Protein AF-A0A922NWP6-F1 (afdb_monomer)

Structure (mmCIF, N/CA/C/O backbone):
data_AF-A0A922NWP6-F1
#
_entry.id   AF-A0A922NWP6-F1
#
loop_
_atom_site.group_PDB
_atom_site.id
_atom_site.type_symbol
_atom_site.label_atom_id
_atom_site.label_alt_id
_atom_site.label_comp_id
_atom_site.label_asym_id
_atom_site.label_entity_id
_atom_site.label_seq_id
_atom_site.pdbx_PDB_ins_code
_atom_site.Cartn_x
_atom_site.Cartn_y
_atom_site.Cartn_z
_atom_site.occupancy
_atom_site.B_iso_or_equiv
_atom_site.auth_seq_id
_atom_site.auth_comp_id
_atom_site.auth_asym_id
_atom_site.auth_atom_id
_atom_site.pdbx_PDB_model_num
ATOM 1 N N . MET A 1 1 ? -7.730 -73.924 -30.236 1.00 52.62 1 MET A N 1
ATOM 2 C CA . MET A 1 1 ? -7.038 -73.260 -29.104 1.00 52.62 1 MET A CA 1
ATOM 3 C C . MET A 1 1 ? -6.711 -71.834 -29.543 1.00 52.62 1 MET A C 1
ATOM 5 O O . MET A 1 1 ? -6.464 -71.670 -30.724 1.00 52.62 1 MET A O 1
ATOM 9 N N . ILE A 1 2 ? -6.740 -70.834 -28.649 1.00 59.88 2 ILE A N 1
ATOM 10 C CA . ILE A 1 2 ? -6.668 -69.371 -28.920 1.00 59.88 2 ILE A CA 1
ATOM 11 C C . ILE A 1 2 ? -8.033 -68.723 -29.247 1.00 59.88 2 ILE A C 1
ATOM 13 O O . ILE A 1 2 ? -8.320 -68.370 -30.382 1.00 59.88 2 ILE A O 1
ATOM 17 N N . LYS A 1 3 ? -8.888 -68.533 -28.233 1.00 58.69 3 LYS A N 1
ATOM 18 C CA . LYS A 1 3 ? -9.951 -67.497 -28.265 1.00 58.69 3 LYS A CA 1
ATOM 19 C C . LYS A 1 3 ? -10.066 -66.701 -26.954 1.00 58.69 3 LYS A C 1
ATOM 21 O O . LYS A 1 3 ? -10.618 -65.613 -26.956 1.00 58.69 3 LYS A O 1
ATOM 26 N N . THR A 1 4 ? -9.478 -67.185 -25.858 1.00 59.47 4 THR A N 1
ATOM 27 C CA . THR A 1 4 ? -9.560 -66.579 -24.514 1.00 59.47 4 THR A CA 1
ATOM 28 C C . THR A 1 4 ? -8.291 -65.853 -24.048 1.00 59.47 4 THR A C 1
ATOM 30 O O . THR A 1 4 ? -8.327 -65.173 -23.029 1.00 59.47 4 THR A O 1
ATOM 33 N N . ALA A 1 5 ? -7.182 -65.925 -24.796 1.00 64.88 5 ALA A N 1
ATOM 34 C CA . ALA A 1 5 ? -5.893 -65.341 -24.391 1.00 64.88 5 ALA A CA 1
ATOM 35 C C . ALA A 1 5 ? -5.854 -63.795 -24.402 1.00 64.88 5 ALA A C 1
ATOM 37 O O . ALA A 1 5 ? -4.976 -63.200 -23.789 1.00 64.88 5 ALA A O 1
ATOM 38 N N . TRP A 1 6 ? -6.813 -63.141 -25.064 1.00 69.69 6 TRP A N 1
ATOM 39 C CA . TRP A 1 6 ? -6.848 -61.680 -25.222 1.00 69.69 6 TRP A CA 1
ATOM 40 C C . TRP A 1 6 ? -7.701 -60.962 -24.170 1.00 69.69 6 TRP A C 1
ATOM 42 O O . TRP A 1 6 ? -7.644 -59.743 -24.057 1.00 69.69 6 TRP A O 1
ATOM 52 N N . ILE A 1 7 ? -8.470 -61.706 -23.373 1.00 78.81 7 ILE A N 1
ATOM 53 C CA . ILE A 1 7 ? -9.408 -61.130 -22.400 1.00 78.81 7 ILE A CA 1
ATOM 54 C C . ILE A 1 7 ? -8.650 -60.546 -21.199 1.00 78.81 7 ILE A C 1
ATOM 56 O O . ILE A 1 7 ? -8.960 -59.453 -20.735 1.00 78.81 7 ILE A O 1
ATOM 60 N N . LEU A 1 8 ? -7.610 -61.245 -20.738 1.00 77.25 8 LEU A N 1
ATOM 61 C CA . LEU A 1 8 ? -6.753 -60.810 -19.632 1.00 77.25 8 LEU A CA 1
ATOM 62 C C . LEU A 1 8 ? -5.974 -59.513 -19.914 1.00 77.25 8 LEU A C 1
ATOM 64 O O . LEU A 1 8 ? -6.064 -58.602 -19.089 1.00 77.25 8 LEU A O 1
ATOM 68 N N . PRO A 1 9 ? -5.246 -59.364 -21.041 1.00 81.19 9 PRO A N 1
ATOM 69 C CA . PRO A 1 9 ? -4.546 -58.114 -21.319 1.00 81.19 9 PRO A CA 1
ATOM 70 C C . PRO A 1 9 ? -5.518 -56.948 -21.527 1.00 81.19 9 PRO A C 1
ATOM 72 O O . PRO A 1 9 ? -5.228 -55.844 -21.079 1.00 81.19 9 PRO A O 1
ATOM 75 N N . LEU A 1 10 ? -6.693 -57.184 -22.124 1.00 85.94 10 LEU A N 1
ATOM 76 C CA . LEU A 1 10 ? -7.704 -56.143 -22.315 1.00 85.94 10 LEU A CA 1
ATOM 77 C C . LEU A 1 10 ? -8.271 -55.639 -20.976 1.00 85.94 10 LEU A C 1
ATOM 79 O O . LEU A 1 10 ? -8.402 -54.434 -20.777 1.00 85.94 10 LEU A O 1
ATOM 83 N N . LEU A 1 11 ? -8.562 -56.550 -20.041 1.00 86.56 11 LEU A N 1
ATOM 84 C CA . LEU A 1 11 ? -9.032 -56.204 -18.694 1.00 86.56 11 LEU A CA 1
ATOM 85 C C . LEU A 1 11 ? -7.975 -55.446 -17.887 1.00 86.56 11 LEU A C 1
ATOM 87 O O . LEU A 1 11 ? -8.304 -54.467 -17.221 1.00 86.56 11 LEU A O 1
ATOM 91 N N . MET A 1 12 ? -6.710 -55.862 -17.976 1.00 84.81 12 MET A N 1
ATOM 92 C CA . MET A 1 12 ? -5.590 -55.150 -17.350 1.00 84.81 12 MET A CA 1
ATOM 93 C C . MET A 1 12 ? -5.461 -53.725 -17.892 1.00 84.81 12 MET A C 1
ATOM 95 O O . MET A 1 12 ? -5.326 -52.777 -17.122 1.00 84.81 12 MET A O 1
ATOM 99 N N . LEU A 1 13 ? -5.556 -53.557 -19.211 1.00 86.88 13 LEU A N 1
ATOM 100 C CA . LEU A 1 13 ? -5.433 -52.251 -19.853 1.00 86.88 13 LEU A CA 1
ATOM 101 C C . LEU A 1 13 ? -6.603 -51.334 -19.468 1.00 86.88 13 LEU A C 1
ATOM 103 O O . LEU A 1 13 ? -6.393 -50.163 -19.159 1.00 86.88 13 LEU A O 1
ATOM 107 N N . LEU A 1 14 ? -7.816 -51.884 -19.380 1.00 87.75 14 LEU A N 1
ATOM 108 C CA . LEU A 1 14 ? -8.992 -51.159 -18.904 1.00 87.75 14 LEU A CA 1
ATOM 109 C C . LEU A 1 14 ? -8.836 -50.715 -17.439 1.00 87.75 14 LEU A C 1
ATOM 111 O O . LEU A 1 14 ? -9.114 -49.562 -17.120 1.00 87.75 14 LEU A O 1
ATOM 115 N N . ALA A 1 15 ? -8.337 -51.587 -16.559 1.00 83.62 15 ALA A N 1
ATOM 116 C CA . ALA A 1 15 ? -8.097 -51.249 -15.156 1.00 83.62 15 ALA A CA 1
ATOM 117 C C . ALA A 1 15 ? -7.061 -50.121 -14.992 1.00 83.62 15 ALA A C 1
ATOM 119 O O . ALA A 1 15 ? -7.258 -49.222 -14.174 1.00 83.62 15 ALA A O 1
ATOM 120 N N . VAL A 1 16 ? -5.998 -50.123 -15.804 1.00 83.19 16 VAL A N 1
ATOM 121 C CA . VAL A 1 16 ? -4.992 -49.048 -15.808 1.00 83.19 16 VAL A CA 1
ATOM 122 C C . VAL A 1 16 ? -5.605 -47.722 -16.265 1.00 83.19 16 VAL A C 1
ATOM 124 O O . VAL A 1 16 ? -5.388 -46.699 -15.619 1.00 83.19 16 VAL A O 1
ATOM 127 N N . VAL A 1 17 ? -6.428 -47.728 -17.320 1.00 83.19 17 VAL A N 1
ATOM 128 C CA . VAL A 1 17 ? -7.113 -46.511 -17.791 1.00 83.19 17 VAL A CA 1
ATOM 129 C C . VAL A 1 17 ? -8.052 -45.957 -16.714 1.00 83.19 17 VAL A C 1
ATOM 131 O O . VAL A 1 17 ? -8.007 -44.759 -16.430 1.00 83.19 17 VAL A O 1
ATOM 134 N N . LEU A 1 18 ? -8.839 -46.809 -16.044 1.00 78.25 18 LEU A N 1
ATOM 135 C CA . LEU A 1 18 ? -9.711 -46.365 -14.949 1.00 78.25 18 LEU A CA 1
ATOM 136 C C . LEU A 1 18 ? -8.925 -45.802 -13.755 1.00 78.25 18 LEU A C 1
ATOM 138 O O . LEU A 1 18 ? -9.375 -44.833 -13.146 1.00 78.25 18 LEU A O 1
ATOM 142 N N . ALA A 1 19 ? -7.749 -46.349 -13.442 1.00 73.19 19 ALA A N 1
ATOM 143 C CA . ALA A 1 19 ? -6.910 -45.842 -12.357 1.00 73.19 19 ALA A CA 1
ATOM 144 C C . ALA A 1 19 ? -6.356 -44.432 -12.641 1.00 73.19 19 ALA A C 1
ATOM 146 O O . ALA A 1 19 ? -6.224 -43.634 -11.716 1.00 73.19 19 ALA A O 1
ATOM 147 N N . THR A 1 20 ? -6.088 -44.087 -13.907 1.00 71.06 20 THR A N 1
ATOM 148 C CA . THR A 1 20 ? -5.618 -42.735 -14.285 1.00 71.06 20 THR A CA 1
ATOM 149 C C . THR A 1 20 ? -6.709 -41.662 -14.260 1.00 71.06 20 THR A C 1
ATOM 151 O O . THR A 1 20 ? -6.404 -40.473 -14.229 1.00 71.06 20 THR A O 1
ATOM 154 N N . LEU A 1 21 ? -7.981 -42.069 -14.261 1.00 67.25 21 LEU A N 1
ATOM 155 C CA . LEU A 1 21 ? -9.134 -41.167 -14.286 1.00 67.25 21 LEU A CA 1
ATOM 156 C C . LEU A 1 21 ? -9.608 -40.754 -12.888 1.00 67.25 21 LEU A C 1
ATOM 158 O O . LEU A 1 21 ? -10.496 -39.911 -12.782 1.00 67.25 21 LEU A O 1
ATOM 162 N N . ALA A 1 22 ? -9.040 -41.318 -11.818 1.00 60.97 22 ALA A N 1
ATOM 163 C CA . ALA A 1 22 ? -9.303 -40.861 -10.463 1.00 60.97 22 ALA A CA 1
ATOM 164 C C . ALA A 1 22 ? -8.437 -39.621 -10.178 1.00 60.97 22 ALA A C 1
ATOM 166 O O . ALA A 1 22 ? -7.231 -39.767 -9.960 1.00 60.97 22 ALA A O 1
ATOM 167 N N . PRO A 1 23 ? -8.994 -38.392 -10.155 1.00 57.44 23 PRO A N 1
ATOM 168 C CA . PRO A 1 23 ? -8.239 -37.262 -9.650 1.00 57.44 23 PRO A CA 1
ATOM 169 C C . PRO A 1 23 ? -7.933 -37.551 -8.183 1.00 57.44 23 PRO A C 1
ATOM 171 O O . PRO A 1 23 ? -8.846 -37.734 -7.373 1.00 57.44 23 PRO A O 1
ATOM 174 N N . ALA A 1 24 ? -6.650 -37.586 -7.831 1.00 57.72 24 ALA A N 1
ATOM 175 C CA . ALA A 1 24 ? -6.239 -37.437 -6.449 1.00 57.72 24 ALA A CA 1
ATOM 176 C C . ALA A 1 24 ? -6.771 -36.077 -5.984 1.00 57.72 24 ALA A C 1
ATOM 178 O O . ALA A 1 24 ? -6.193 -35.032 -6.277 1.00 57.72 24 ALA A O 1
ATOM 179 N N . ARG A 1 25 ? -7.939 -36.069 -5.335 1.00 54.03 25 ARG A N 1
ATOM 180 C CA . ARG A 1 25 ? -8.442 -34.870 -4.678 1.00 54.03 25 ARG A CA 1
ATOM 181 C C . ARG A 1 25 ? -7.532 -34.625 -3.490 1.00 54.03 25 ARG A C 1
ATOM 183 O O . ARG A 1 25 ? -7.659 -35.290 -2.464 1.00 54.03 25 ARG A O 1
ATOM 190 N N . ALA A 1 26 ? -6.594 -33.699 -3.660 1.00 51.88 26 ALA A N 1
ATOM 191 C CA . ALA A 1 26 ? -5.928 -33.069 -2.540 1.00 51.88 26 ALA A CA 1
ATOM 192 C C . ALA A 1 26 ? -7.024 -32.571 -1.587 1.00 51.88 26 ALA A C 1
ATOM 194 O O . ALA A 1 26 ? -7.975 -31.902 -2.001 1.00 51.88 26 ALA A O 1
ATOM 195 N N . GLN A 1 27 ? -6.958 -32.995 -0.327 1.00 53.09 27 GLN A N 1
ATOM 196 C CA . GLN A 1 27 ? -7.867 -32.546 0.722 1.00 53.09 27 GLN A CA 1
ATOM 197 C C . GLN A 1 27 ? -7.489 -31.114 1.120 1.00 53.09 27 GLN A C 1
ATOM 199 O O . GLN A 1 27 ? -7.089 -30.853 2.250 1.00 53.09 27 GLN A O 1
ATOM 204 N N . ASP A 1 28 ? -7.624 -30.170 0.192 1.00 51.19 28 ASP A N 1
ATOM 205 C CA . ASP A 1 28 ? -7.308 -28.756 0.424 1.00 51.19 28 ASP A CA 1
ATOM 206 C C . ASP A 1 28 ? -8.316 -28.092 1.392 1.00 51.19 28 ASP A C 1
ATOM 208 O O . ASP A 1 28 ? -8.133 -26.962 1.837 1.00 51.19 28 ASP A O 1
ATOM 212 N N . GLY A 1 29 ? -9.384 -28.807 1.771 1.00 51.12 29 GLY A N 1
ATOM 213 C CA . GLY A 1 29 ? -10.462 -28.307 2.628 1.00 51.12 29 GLY A CA 1
ATOM 214 C C . GLY A 1 29 ? -10.185 -2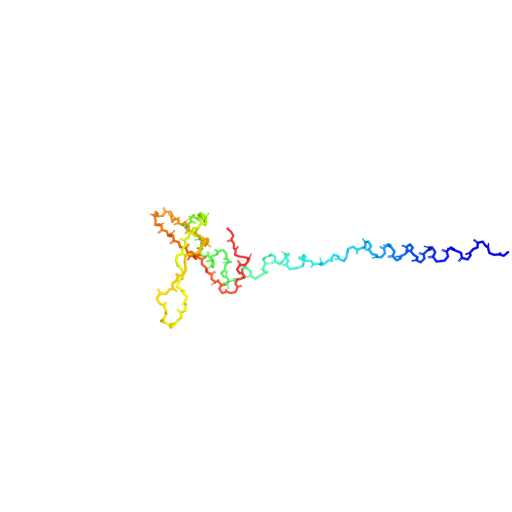8.332 4.135 1.00 51.12 29 GLY A C 1
ATOM 215 O O . GLY A 1 29 ? -10.779 -27.537 4.862 1.00 51.12 29 GLY A O 1
ATOM 216 N N . ALA A 1 30 ? -9.273 -29.181 4.627 1.00 54.25 30 ALA A N 1
ATOM 217 C CA . ALA A 1 30 ? -9.064 -29.341 6.075 1.00 54.25 30 ALA A CA 1
ATOM 218 C C . ALA A 1 30 ? -8.453 -28.091 6.739 1.00 54.25 30 ALA A C 1
ATOM 220 O O . ALA A 1 30 ? -8.705 -27.818 7.913 1.00 54.25 30 ALA A O 1
ATOM 221 N N . PHE A 1 31 ? -7.680 -27.304 5.985 1.00 51.97 31 PHE A N 1
ATOM 222 C CA . PHE A 1 31 ? -7.143 -26.024 6.453 1.00 51.97 31 PHE A CA 1
ATOM 223 C C . PHE A 1 31 ? -8.093 -24.850 6.193 1.00 51.97 31 PHE A C 1
ATOM 225 O O . PHE A 1 31 ? -8.123 -23.917 6.993 1.00 51.97 31 PHE A O 1
ATOM 232 N N . ALA A 1 32 ? -8.910 -24.910 5.136 1.00 53.91 32 ALA A N 1
ATOM 233 C CA . ALA A 1 32 ? -9.898 -23.877 4.821 1.00 53.91 32 ALA A CA 1
ATOM 234 C C . ALA A 1 32 ? -11.072 -23.844 5.822 1.00 53.91 32 ALA A C 1
ATOM 236 O O . ALA A 1 32 ? -11.651 -22.788 6.060 1.00 53.91 32 ALA A O 1
ATOM 237 N N . GLN A 1 33 ? -11.404 -24.982 6.443 1.00 52.50 33 GLN A N 1
ATOM 238 C CA . GLN A 1 33 ? -12.482 -25.098 7.435 1.00 52.50 33 GLN A CA 1
ATOM 239 C C . GLN A 1 33 ? -12.079 -24.738 8.867 1.00 52.50 33 GLN A C 1
ATOM 241 O O . GLN A 1 33 ? -12.920 -24.810 9.761 1.00 52.50 33 GLN A O 1
ATOM 246 N N . ARG A 1 34 ? -10.838 -24.302 9.123 1.00 53.22 34 ARG A N 1
ATOM 247 C CA . ARG A 1 34 ? -10.432 -23.813 10.451 1.00 53.22 34 ARG A CA 1
ATOM 248 C C . ARG A 1 34 ? -10.935 -22.375 10.676 1.00 53.22 34 ARG A C 1
ATOM 250 O O . ARG A 1 34 ? -10.185 -21.490 11.071 1.00 53.22 34 ARG A O 1
ATOM 257 N N . GLY A 1 35 ? -12.207 -22.143 10.362 1.00 59.62 35 GLY A N 1
ATOM 258 C CA . GLY A 1 35 ? -12.931 -20.930 10.697 1.00 59.62 35 GLY A CA 1
ATOM 259 C C . GLY A 1 35 ? -13.243 -20.949 12.186 1.00 59.62 35 GLY A C 1
ATOM 260 O O . GLY A 1 35 ? -13.929 -21.850 12.652 1.00 59.62 35 GLY A O 1
ATOM 261 N N . GLN A 1 36 ? -12.722 -19.949 12.894 1.00 56.94 36 GLN A N 1
ATOM 262 C CA . GLN A 1 36 ? -12.942 -19.673 14.315 1.00 56.94 36 GLN A CA 1
ATOM 263 C C . GLN A 1 36 ? -12.362 -20.746 15.244 1.00 56.94 36 GLN A C 1
ATOM 265 O O . GLN A 1 36 ? -12.922 -21.812 15.488 1.00 56.94 36 GLN A O 1
ATOM 270 N N . THR A 1 37 ? -11.184 -20.452 15.791 1.00 59.88 37 THR A N 1
ATOM 271 C CA . THR A 1 37 ? -10.629 -21.229 16.899 1.00 59.88 37 THR A CA 1
ATOM 272 C C . THR A 1 37 ? -11.647 -21.238 18.045 1.00 59.88 37 THR A C 1
ATOM 274 O O . THR A 1 37 ? -12.250 -20.212 18.351 1.00 59.88 37 THR A O 1
ATOM 277 N N . ALA A 1 38 ? -11.839 -22.377 18.718 1.00 63.78 38 ALA A N 1
ATOM 278 C CA . ALA A 1 38 ? -12.765 -22.524 19.857 1.00 63.78 38 ALA A CA 1
ATOM 279 C C . ALA A 1 38 ? -12.437 -21.613 21.066 1.00 63.78 38 ALA A C 1
ATOM 281 O O . ALA A 1 38 ? -13.083 -21.684 22.103 1.00 63.78 38 ALA A O 1
ATOM 282 N N . PHE A 1 39 ? -11.401 -20.786 20.938 1.00 68.06 39 PHE A N 1
ATOM 283 C CA . PHE A 1 39 ? -10.849 -19.922 21.967 1.00 68.06 39 PHE A CA 1
ATOM 284 C C . PHE A 1 39 ? -11.216 -18.445 21.771 1.00 68.06 39 PHE A C 1
ATOM 286 O O . PHE A 1 39 ? -10.768 -17.620 22.559 1.00 68.06 39 PHE A O 1
ATOM 293 N N . HIS A 1 40 ? -11.993 -18.092 20.741 1.00 67.31 40 HIS A N 1
ATOM 294 C CA . HIS A 1 40 ? -12.378 -16.700 20.477 1.00 67.31 40 HIS A CA 1
ATOM 295 C C . HIS A 1 40 ? -13.215 -16.072 21.606 1.00 67.31 40 HIS A C 1
ATOM 297 O O . HIS A 1 40 ? -13.110 -14.870 21.819 1.00 67.31 40 HIS A O 1
ATOM 303 N N . ASP A 1 41 ? -13.954 -16.884 22.369 1.00 72.12 41 ASP A N 1
ATOM 304 C CA . ASP A 1 41 ? -14.820 -16.440 23.474 1.00 72.12 41 ASP A CA 1
ATOM 305 C C . ASP A 1 41 ? -14.143 -16.466 24.858 1.00 72.12 41 ASP A C 1
ATOM 307 O O . ASP A 1 41 ? -14.797 -16.277 25.887 1.00 72.12 41 ASP A O 1
ATOM 311 N N . LEU A 1 42 ? -12.836 -16.743 24.930 1.00 79.50 42 LEU A N 1
ATOM 312 C CA . LEU A 1 42 ? -12.131 -16.762 26.210 1.00 79.50 42 LEU A CA 1
ATOM 313 C C . LEU A 1 42 ? -11.827 -15.339 26.709 1.00 79.50 42 LEU A C 1
ATOM 315 O O . LEU A 1 42 ? -11.404 -14.483 25.926 1.00 79.50 42 LEU A O 1
ATOM 319 N N . PRO A 1 43 ? -11.961 -15.076 28.025 1.00 76.75 43 PRO A N 1
ATOM 320 C CA . PRO A 1 43 ? -11.641 -13.770 28.587 1.00 76.75 43 PRO A CA 1
ATOM 321 C C . PRO A 1 43 ? -10.169 -13.418 28.326 1.00 76.75 43 PRO A C 1
ATOM 323 O O . PRO A 1 43 ? -9.264 -14.172 28.682 1.00 76.75 43 PRO A O 1
ATOM 326 N N . GLY A 1 44 ? -9.941 -12.263 27.695 1.00 74.81 44 GL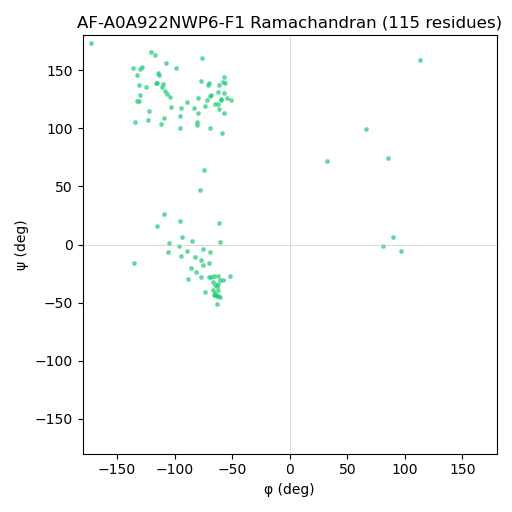Y A N 1
ATOM 327 C CA . GLY A 1 44 ? -8.611 -11.765 27.320 1.00 74.81 44 GLY A CA 1
ATOM 328 C C . GLY A 1 44 ? -8.189 -12.062 25.876 1.00 74.81 44 GLY A C 1
ATOM 329 O O . GLY A 1 44 ? -7.154 -11.558 25.438 1.00 74.81 44 GLY A O 1
ATOM 330 N N . VAL A 1 45 ? -8.974 -12.829 25.114 1.00 78.25 45 VAL A N 1
ATOM 331 C CA . VAL A 1 45 ? -8.736 -13.019 23.679 1.00 78.25 45 VAL A CA 1
ATOM 332 C C . VAL A 1 45 ? -9.347 -11.853 22.910 1.00 78.25 45 VAL A C 1
ATOM 334 O O . VAL A 1 45 ? -10.552 -11.635 22.938 1.00 78.25 45 VAL A O 1
ATOM 337 N N . VAL A 1 46 ? -8.502 -11.090 22.217 1.00 76.50 46 VAL A N 1
ATOM 338 C CA . VAL A 1 46 ? -8.960 -10.013 21.332 1.00 76.50 46 VAL A CA 1
ATOM 339 C C . VAL A 1 46 ? -9.426 -10.636 20.012 1.00 76.50 46 VAL A C 1
ATOM 341 O O . VAL A 1 46 ? -8.629 -11.370 19.412 1.00 76.50 46 VAL A O 1
ATOM 344 N N . PRO A 1 47 ? -10.655 -10.376 19.539 1.00 76.19 47 PRO A N 1
ATOM 345 C CA . PRO A 1 47 ? -11.117 -10.833 18.233 1.00 76.19 47 PRO A CA 1
ATOM 346 C C . PRO A 1 47 ? -10.205 -10.347 17.105 1.00 76.19 47 PRO A C 1
ATOM 348 O O . PRO A 1 47 ? -9.700 -9.227 17.137 1.00 76.19 47 PRO A O 1
ATOM 351 N N . ASP A 1 48 ? -10.012 -11.165 16.072 1.00 73.31 48 ASP A N 1
ATOM 352 C CA . ASP A 1 48 ? -9.118 -10.815 14.958 1.00 73.31 48 ASP A CA 1
ATOM 353 C C . ASP A 1 48 ? -9.564 -9.536 14.228 1.00 73.31 48 ASP A C 1
ATOM 355 O O . ASP A 1 48 ? -8.729 -8.767 13.763 1.00 73.31 48 ASP A O 1
ATOM 359 N N . GLN A 1 49 ? -10.873 -9.272 14.196 1.00 71.31 49 GLN A N 1
ATOM 360 C CA . GLN A 1 49 ? -11.471 -8.052 13.639 1.00 71.31 49 GLN A CA 1
ATOM 361 C C . GLN A 1 49 ? -11.027 -6.788 14.386 1.00 71.31 49 GLN A C 1
ATOM 363 O O . GLN A 1 49 ? -10.830 -5.754 13.761 1.00 71.31 49 GLN A O 1
ATOM 368 N N . ASP A 1 50 ? -10.814 -6.890 15.699 1.00 73.44 50 ASP A N 1
ATOM 369 C CA . ASP A 1 50 ? -10.381 -5.773 16.542 1.00 73.44 50 ASP A CA 1
ATOM 370 C C . ASP A 1 50 ? -8.853 -5.613 16.542 1.00 73.44 50 ASP A C 1
ATOM 372 O O . ASP A 1 50 ? -8.330 -4.545 16.863 1.00 73.44 50 ASP A O 1
ATOM 376 N N . ARG A 1 51 ? -8.109 -6.666 16.167 1.00 70.94 51 ARG A N 1
ATOM 377 C CA . ARG A 1 51 ? -6.644 -6.605 15.998 1.00 70.94 51 ARG A CA 1
ATOM 378 C C . ARG A 1 51 ? -6.234 -5.925 14.698 1.00 70.94 51 ARG A C 1
ATOM 380 O O . ARG A 1 51 ? -5.131 -5.386 14.615 1.00 70.94 51 ARG A O 1
ATOM 387 N N . VAL A 1 52 ? -7.081 -5.996 13.675 1.00 70.25 52 VAL A N 1
ATOM 388 C CA . VAL A 1 52 ? -6.816 -5.415 12.360 1.00 70.25 52 VAL A CA 1
ATOM 389 C C . VAL A 1 52 ? -7.468 -4.041 12.307 1.00 70.25 52 VAL A C 1
ATOM 391 O O . VAL A 1 52 ? -8.688 -3.927 12.279 1.00 70.25 52 VAL A O 1
ATOM 394 N N . GLN A 1 53 ? -6.660 -2.978 12.281 1.00 68.38 53 GLN A N 1
ATOM 395 C CA . GLN A 1 53 ? -7.198 -1.642 12.024 1.00 68.38 53 GLN A CA 1
ATOM 396 C C . GLN A 1 53 ? -7.869 -1.630 10.649 1.00 68.38 53 GLN A C 1
ATOM 398 O O . GLN A 1 53 ? -7.254 -2.002 9.644 1.00 68.38 53 GLN A O 1
ATOM 403 N N . ARG A 1 54 ? -9.142 -1.220 10.621 1.00 65.31 54 ARG A N 1
ATOM 404 C CA . ARG A 1 54 ? -9.913 -1.071 9.387 1.00 65.31 54 ARG A CA 1
ATOM 405 C C . ARG A 1 54 ? -9.172 -0.108 8.463 1.00 65.31 54 ARG A C 1
ATOM 407 O O . ARG A 1 54 ? -8.775 0.968 8.898 1.00 65.31 54 ARG A O 1
ATOM 414 N N . GLN A 1 55 ? -8.988 -0.503 7.204 1.00 69.81 55 GLN A N 1
ATOM 415 C CA . GLN A 1 55 ? -8.461 0.402 6.185 1.00 69.81 55 GLN A CA 1
ATOM 416 C C . GLN A 1 55 ? -9.438 1.573 6.033 1.00 69.81 55 GLN A C 1
ATOM 418 O O . GLN A 1 55 ? -10.588 1.375 5.653 1.00 69.81 55 GLN A O 1
ATOM 423 N N . ASP A 1 56 ? -8.979 2.775 6.357 1.00 76.62 56 ASP A N 1
ATOM 424 C CA . ASP A 1 56 ? -9.730 4.035 6.333 1.00 76.62 56 ASP A 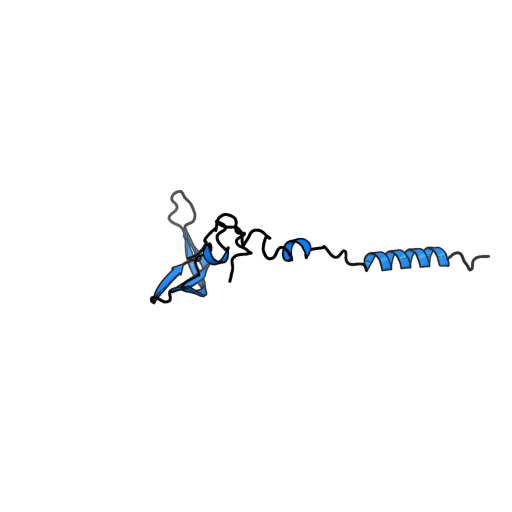CA 1
ATOM 425 C C . ASP A 1 56 ? -9.520 4.810 5.019 1.00 76.62 56 ASP A C 1
ATOM 427 O O . ASP A 1 56 ? -9.740 6.023 4.938 1.00 76.62 56 ASP A O 1
ATOM 431 N N . TYR A 1 57 ? -9.073 4.105 3.977 1.00 82.06 57 TYR A N 1
ATOM 432 C CA . TYR A 1 57 ? -8.748 4.671 2.679 1.00 82.06 57 TYR A CA 1
ATOM 433 C C . TYR A 1 57 ? -9.275 3.817 1.521 1.00 82.06 57 TYR A C 1
ATOM 435 O O . TYR A 1 57 ? -9.376 2.594 1.596 1.00 82.06 57 TYR A O 1
ATOM 443 N N . THR A 1 58 ? -9.546 4.474 0.396 1.00 87.06 58 THR A N 1
ATOM 444 C CA . THR A 1 58 ? -9.868 3.838 -0.888 1.00 87.06 58 THR A CA 1
ATOM 445 C C . THR A 1 58 ? -8.678 3.990 -1.826 1.00 87.06 58 THR A C 1
ATOM 447 O O . THR A 1 58 ? -8.195 5.107 -2.001 1.00 87.06 58 THR A O 1
ATOM 450 N N . CYS A 1 59 ? -8.209 2.902 -2.448 1.00 87.12 59 CYS A N 1
ATOM 451 C CA . CYS A 1 59 ? -7.137 2.962 -3.448 1.00 87.12 59 CYS A CA 1
ATOM 452 C C . CYS A 1 59 ? -7.609 2.588 -4.852 1.00 87.12 59 CYS A C 1
ATOM 454 O O . CYS A 1 59 ? -8.390 1.657 -5.044 1.00 87.12 59 CYS A O 1
ATOM 456 N N . SER A 1 60 ? -7.009 3.244 -5.840 1.00 90.94 60 SER A N 1
ATOM 457 C CA . SER A 1 60 ? -6.947 2.795 -7.231 1.00 90.94 60 SER A CA 1
ATOM 458 C C . SER A 1 60 ? -5.488 2.557 -7.631 1.00 90.94 60 SER A C 1
ATOM 460 O O . SER A 1 60 ? -4.570 3.005 -6.942 1.00 90.94 60 SER A O 1
ATOM 462 N N . SER A 1 61 ? -5.255 1.822 -8.720 1.00 92.56 61 SER A N 1
ATOM 463 C CA . SER A 1 61 ? -3.900 1.582 -9.223 1.00 92.56 61 SER A CA 1
ATOM 464 C C . SER A 1 61 ? -3.784 1.861 -10.713 1.00 92.56 61 SER A C 1
ATOM 466 O O . SER A 1 61 ? -4.631 1.409 -11.486 1.00 92.56 61 SER A O 1
ATOM 468 N N . SER A 1 62 ? -2.695 2.509 -11.105 1.00 93.88 62 SER A N 1
ATOM 469 C CA . SER A 1 62 ? -2.303 2.79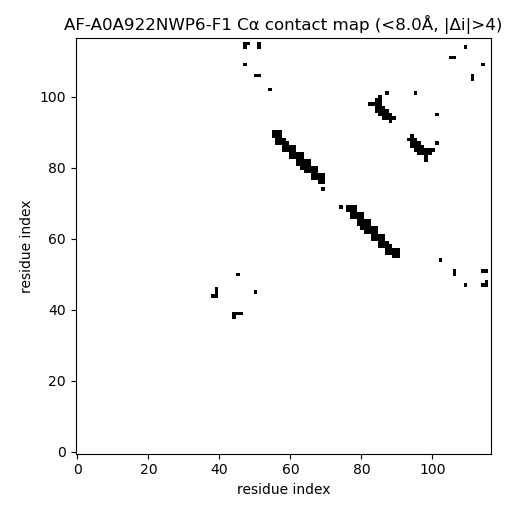3 -12.486 1.00 93.88 62 SER A CA 1
ATOM 470 C C . SER A 1 62 ? -0.933 2.165 -12.782 1.00 93.88 62 SER A C 1
ATOM 472 O O . SER A 1 62 ? -0.219 1.721 -11.876 1.00 93.88 62 SER A O 1
ATOM 474 N N . ILE A 1 63 ? -0.565 2.080 -14.063 1.00 94.94 63 ILE A N 1
ATOM 475 C CA . ILE A 1 63 ? 0.817 1.802 -14.470 1.00 94.94 63 ILE A CA 1
ATOM 476 C C . ILE A 1 63 ? 1.437 3.118 -14.921 1.00 94.94 63 ILE A C 1
ATOM 478 O O . ILE A 1 63 ? 0.976 3.714 -15.893 1.00 94.94 63 ILE A O 1
ATOM 482 N N . GLU A 1 64 ? 2.492 3.541 -14.235 1.00 92.94 64 GLU A N 1
ATOM 483 C CA . GLU A 1 64 ? 3.175 4.806 -14.488 1.00 92.94 64 GLU A CA 1
ATOM 484 C C . GLU A 1 64 ? 4.677 4.603 -14.618 1.00 92.94 64 GLU A C 1
ATOM 486 O O . GLU A 1 64 ? 5.270 3.694 -14.040 1.00 92.94 64 GLU A O 1
ATOM 491 N N . ASN A 1 65 ? 5.304 5.474 -15.396 1.00 91.50 65 ASN A N 1
ATOM 492 C CA . ASN A 1 65 ? 6.742 5.492 -15.581 1.00 91.50 65 ASN A CA 1
ATOM 493 C C . ASN A 1 65 ? 7.396 6.206 -14.391 1.00 91.50 65 ASN A C 1
ATOM 495 O O . ASN A 1 65 ? 7.365 7.431 -14.310 1.00 91.50 65 ASN A O 1
ATOM 499 N N . VAL A 1 66 ? 7.984 5.435 -13.473 1.00 88.12 66 VAL A N 1
ATOM 500 C CA . VAL A 1 66 ? 8.588 5.951 -12.235 1.00 88.12 66 VAL A CA 1
ATOM 501 C C . VAL A 1 66 ? 10.105 5.817 -12.304 1.00 88.12 66 VAL A C 1
ATOM 503 O O . VAL A 1 66 ? 10.634 4.796 -12.752 1.00 88.12 66 VAL A O 1
ATOM 506 N N . TYR A 1 67 ? 10.811 6.852 -11.849 1.00 85.00 67 TYR A N 1
ATOM 507 C CA . TYR A 1 67 ? 12.263 6.822 -11.716 1.00 85.00 67 TYR A CA 1
ATOM 508 C C . TYR A 1 67 ? 12.685 5.866 -10.596 1.00 85.00 67 TYR A C 1
ATOM 510 O O . TYR A 1 67 ? 12.231 5.979 -9.456 1.00 85.00 67 TYR A O 1
ATOM 518 N N . ARG A 1 68 ? 13.589 4.938 -10.908 1.00 78.69 68 ARG A N 1
ATOM 519 C CA . ARG A 1 68 ? 14.172 3.999 -9.950 1.00 78.69 68 ARG A CA 1
ATOM 520 C C . ARG A 1 68 ? 15.687 4.156 -9.938 1.00 78.69 68 ARG A C 1
ATOM 522 O O . ARG A 1 68 ? 16.359 3.812 -10.909 1.00 78.69 68 ARG A O 1
ATOM 529 N N . GLY A 1 69 ? 16.228 4.596 -8.804 1.00 74.50 69 GLY A N 1
ATOM 530 C CA . GLY A 1 69 ? 17.673 4.600 -8.583 1.00 74.50 69 GLY A CA 1
ATOM 531 C C . GLY A 1 69 ? 18.248 3.179 -8.621 1.00 74.50 69 GLY A C 1
ATOM 532 O O . GLY A 1 69 ? 17.716 2.270 -7.974 1.00 74.50 69 GLY A O 1
ATOM 533 N N . ARG A 1 70 ? 19.328 2.967 -9.382 1.00 67.50 70 ARG A N 1
ATOM 534 C CA . ARG A 1 70 ? 20.096 1.715 -9.367 1.00 67.50 70 ARG A CA 1
ATOM 535 C C . ARG A 1 70 ? 21.285 1.849 -8.404 1.00 67.50 70 ARG A C 1
ATOM 537 O O . ARG A 1 70 ? 22.321 2.369 -8.787 1.00 67.50 70 ARG A O 1
ATOM 544 N N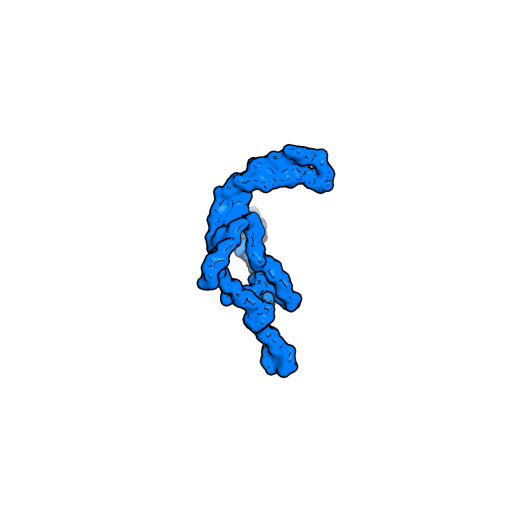 . GLY A 1 71 ? 21.162 1.303 -7.191 1.00 59.78 71 GLY A N 1
ATOM 545 C CA . GLY A 1 71 ? 22.312 0.980 -6.326 1.00 59.78 71 GLY A CA 1
ATOM 546 C C . GLY A 1 71 ? 22.449 1.792 -5.033 1.00 59.78 71 GLY A C 1
ATOM 547 O O . GLY A 1 71 ? 21.890 2.873 -4.892 1.00 59.78 71 GLY A O 1
ATOM 548 N N . GLY A 1 72 ? 23.194 1.216 -4.078 1.00 60.38 72 GLY A N 1
ATOM 549 C CA . GLY A 1 72 ? 23.533 1.805 -2.773 1.00 60.38 72 GLY A CA 1
ATOM 550 C C . GLY A 1 72 ? 24.896 2.510 -2.720 1.00 60.38 72 GLY A C 1
ATOM 551 O O . GLY A 1 72 ? 25.247 3.062 -1.684 1.00 60.38 72 GLY A O 1
ATOM 552 N N . TYR A 1 73 ? 25.650 2.508 -3.824 1.00 55.28 73 TYR A N 1
ATOM 553 C CA . TYR A 1 73 ? 26.898 3.252 -3.980 1.00 55.28 73 TYR A CA 1
ATOM 554 C C . TYR A 1 73 ? 26.880 3.960 -5.337 1.00 55.28 73 TYR A C 1
ATOM 556 O O . TYR A 1 73 ? 26.975 3.321 -6.380 1.00 55.28 73 TYR A O 1
ATOM 564 N N . ASP A 1 74 ? 26.666 5.270 -5.267 1.00 49.69 74 ASP A N 1
ATOM 565 C CA . ASP A 1 74 ? 27.109 6.310 -6.198 1.00 49.69 74 ASP A CA 1
ATOM 566 C C . ASP A 1 74 ? 27.225 5.942 -7.690 1.00 49.69 74 ASP A C 1
ATOM 568 O O . ASP A 1 74 ? 28.317 5.881 -8.251 1.00 49.69 74 ASP A O 1
ATOM 572 N N . ILE A 1 75 ? 26.087 5.763 -8.366 1.00 48.44 75 ILE A N 1
ATOM 573 C CA . ILE A 1 75 ? 26.010 6.099 -9.790 1.00 48.44 75 ILE A CA 1
ATOM 574 C C . ILE A 1 75 ? 24.766 6.948 -10.045 1.00 48.44 75 ILE A C 1
ATOM 576 O O . ILE A 1 75 ? 23.639 6.555 -9.753 1.00 48.44 75 ILE A O 1
ATOM 580 N N . LEU A 1 76 ? 24.997 8.129 -10.618 1.00 56.28 76 LEU A N 1
ATOM 581 C CA . LEU A 1 76 ? 24.047 9.184 -11.006 1.00 56.28 76 LEU A CA 1
ATOM 582 C C . LEU A 1 76 ? 22.997 8.755 -12.060 1.00 56.28 76 LEU A C 1
ATOM 584 O O . LEU A 1 76 ? 22.395 9.599 -12.718 1.00 56.28 76 LEU A O 1
ATOM 588 N N . TYR A 1 77 ? 22.780 7.453 -12.243 1.00 59.62 77 TYR A N 1
ATOM 589 C CA . TYR A 1 77 ? 21.935 6.875 -13.279 1.00 59.62 77 TYR A CA 1
ATOM 590 C C . TYR A 1 77 ? 20.855 5.999 -12.640 1.00 59.62 77 TYR A C 1
ATOM 592 O O . TYR A 1 77 ? 21.115 4.901 -12.143 1.00 59.62 77 TYR A O 1
ATOM 600 N N . GLY A 1 78 ? 19.622 6.492 -12.656 1.00 68.38 78 GLY A N 1
ATOM 601 C CA . GLY A 1 78 ? 18.427 5.677 -12.477 1.00 68.38 78 GLY A CA 1
ATOM 602 C C . GLY A 1 78 ? 17.687 5.538 -13.798 1.00 68.38 78 GLY A C 1
ATOM 603 O O . GLY A 1 78 ? 17.815 6.378 -14.688 1.00 68.38 78 GLY A O 1
ATOM 604 N N . ASP A 1 79 ? 16.907 4.470 -13.913 1.00 76.94 79 ASP A N 1
ATOM 605 C CA . ASP A 1 79 ? 16.059 4.265 -15.082 1.00 76.94 79 ASP A CA 1
ATOM 606 C C . ASP A 1 79 ? 14.635 4.694 -14.775 1.00 76.94 79 ASP A C 1
ATOM 608 O O . ASP A 1 79 ? 14.155 4.576 -13.645 1.00 76.94 79 ASP A O 1
ATOM 612 N N . VAL A 1 80 ? 13.929 5.110 -15.819 1.00 85.56 80 VAL A N 1
ATOM 613 C CA . VAL A 1 80 ? 12.477 5.208 -15.791 1.00 85.56 80 VAL A CA 1
ATOM 614 C C . VAL A 1 80 ? 11.914 3.863 -16.231 1.00 85.56 80 VAL A C 1
ATOM 616 O O . VAL A 1 80 ? 12.229 3.378 -17.318 1.00 85.56 80 VAL A O 1
ATOM 619 N N . ALA A 1 81 ? 11.093 3.250 -15.383 1.00 87.00 81 ALA A N 1
ATOM 620 C CA . ALA A 1 81 ? 10.452 1.979 -15.690 1.00 87.00 81 ALA A CA 1
ATOM 621 C C . ALA A 1 81 ? 8.957 2.031 -15.354 1.00 87.00 81 ALA A C 1
ATOM 623 O O . ALA A 1 81 ? 8.581 2.662 -14.360 1.00 87.00 81 ALA A O 1
ATOM 624 N N . PRO A 1 82 ? 8.100 1.340 -16.128 1.00 91.25 82 PRO A N 1
ATOM 625 C CA . PRO A 1 82 ? 6.694 1.213 -15.792 1.00 91.25 82 PRO A CA 1
ATOM 626 C C . PRO A 1 82 ? 6.549 0.427 -14.485 1.00 91.25 82 PRO A C 1
ATOM 628 O O . PRO A 1 82 ? 6.992 -0.720 -14.355 1.00 91.25 82 PRO A O 1
ATOM 631 N N . ARG A 1 83 ? 5.933 1.057 -13.491 1.00 89.62 83 ARG A N 1
ATOM 632 C CA . ARG A 1 83 ? 5.647 0.505 -12.169 1.00 89.62 83 ARG A CA 1
ATOM 633 C C . ARG A 1 83 ? 4.174 0.705 -11.866 1.00 89.62 83 ARG A C 1
ATOM 635 O O . ARG A 1 83 ? 3.538 1.627 -12.363 1.00 89.62 83 ARG A O 1
ATOM 642 N N . ARG A 1 84 ? 3.629 -0.183 -11.039 1.00 91.56 84 ARG A N 1
ATOM 643 C CA . ARG A 1 84 ? 2.300 0.024 -10.478 1.00 91.56 84 ARG A CA 1
ATOM 644 C C . ARG A 1 84 ? 2.389 1.136 -9.442 1.00 91.56 84 ARG A C 1
ATOM 646 O O . ARG A 1 84 ? 3.195 1.022 -8.519 1.00 91.56 84 ARG A O 1
ATOM 653 N N . VAL A 1 85 ? 1.581 2.169 -9.615 1.00 91.62 85 VAL A N 1
ATOM 654 C CA . VAL A 1 85 ? 1.423 3.260 -8.655 1.00 91.62 85 VAL A CA 1
ATOM 655 C C . VAL A 1 85 ? 0.032 3.147 -8.055 1.00 91.62 85 VAL A C 1
ATOM 657 O O . VAL A 1 85 ? -0.940 2.846 -8.749 1.00 91.62 85 VAL A O 1
ATOM 660 N N . TYR A 1 86 ? -0.041 3.307 -6.743 1.00 91.12 86 TYR A N 1
ATOM 661 C CA . TYR A 1 86 ? -1.273 3.280 -5.977 1.00 91.12 86 TYR A CA 1
ATOM 662 C C . TYR A 1 86 ? -1.650 4.702 -5.607 1.00 91.12 86 TYR A C 1
ATOM 664 O O . TYR A 1 86 ? -0.836 5.410 -5.019 1.00 91.12 86 TYR A O 1
ATOM 672 N N . HIS A 1 87 ? -2.883 5.088 -5.920 1.00 91.56 87 HIS A N 1
ATOM 673 C CA . HIS A 1 87 ? -3.472 6.358 -5.516 1.00 91.56 87 HIS A CA 1
ATOM 674 C C . HIS A 1 87 ? -4.534 6.071 -4.476 1.00 91.56 87 HIS A C 1
ATOM 676 O O . HIS A 1 87 ? -5.578 5.496 -4.794 1.00 91.56 87 HIS A O 1
ATOM 682 N N . CYS A 1 88 ? -4.241 6.442 -3.241 1.00 89.94 88 CYS A N 1
ATOM 683 C CA . CYS A 1 88 ? -5.075 6.157 -2.092 1.00 89.94 88 CYS A CA 1
ATOM 684 C C . CYS A 1 88 ? -5.585 7.459 -1.492 1.00 89.94 88 CYS A C 1
ATOM 686 O O . CYS A 1 88 ? -4.835 8.431 -1.397 1.00 89.94 88 CYS A O 1
ATOM 688 N N . GLN A 1 89 ? -6.848 7.47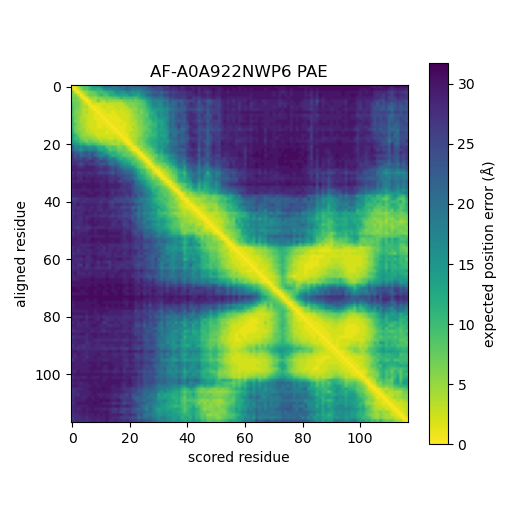1 -1.085 1.00 90.69 89 GLN A N 1
ATOM 689 C CA . GLN A 1 89 ? -7.481 8.612 -0.443 1.00 90.69 89 GLN A CA 1
ATOM 690 C C . GLN A 1 89 ? -8.188 8.165 0.833 1.00 90.69 89 GLN A C 1
ATOM 692 O O . GLN A 1 89 ? -8.973 7.217 0.792 1.00 90.69 89 GLN A O 1
ATOM 697 N N . THR A 1 90 ? -7.909 8.836 1.950 1.00 87.12 90 THR A N 1
ATOM 698 C CA . THR A 1 90 ? -8.605 8.603 3.222 1.00 87.12 90 THR A CA 1
ATOM 699 C C . THR A 1 90 ? -9.994 9.239 3.213 1.00 87.12 90 THR A C 1
ATOM 701 O O . THR A 1 90 ? -10.244 10.188 2.465 1.00 87.12 90 THR A O 1
ATOM 704 N N . GLU A 1 91 ? -10.887 8.790 4.098 1.00 84.81 91 GLU A N 1
ATOM 705 C CA . GLU A 1 91 ? -12.189 9.453 4.306 1.00 84.81 91 GLU A CA 1
ATOM 706 C C . GLU A 1 91 ? -12.042 10.933 4.710 1.00 84.81 91 GLU A C 1
ATOM 708 O O . GLU A 1 91 ? -12.862 11.773 4.344 1.00 84.81 91 GLU A O 1
ATOM 713 N N . SER A 1 92 ? -10.955 11.275 5.409 1.00 85.25 92 SER A N 1
ATOM 714 C CA . SER A 1 92 ? -10.602 12.649 5.789 1.00 85.25 92 SER A CA 1
ATOM 715 C C . SER A 1 92 ?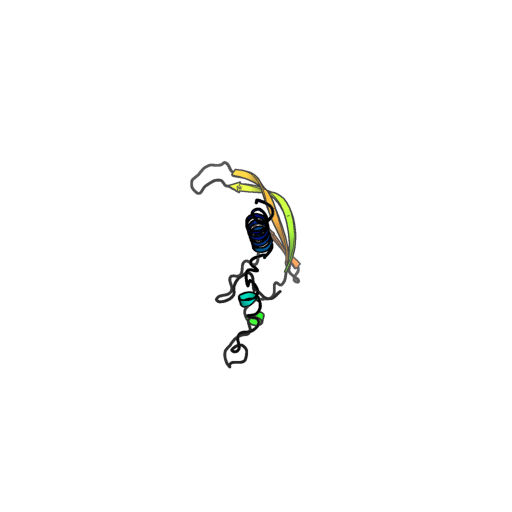 -10.042 13.504 4.641 1.00 85.25 92 SER A C 1
ATOM 717 O O . SER A 1 92 ? -9.797 14.694 4.835 1.00 85.25 92 SER A O 1
ATOM 719 N N . GLY A 1 93 ? -9.845 12.928 3.449 1.00 84.75 93 GLY A N 1
ATOM 720 C CA . GLY A 1 93 ? -9.391 13.634 2.248 1.00 84.75 93 GLY A CA 1
ATOM 721 C C . GLY A 1 93 ? -7.873 13.698 2.049 1.00 84.75 93 GLY A C 1
ATOM 722 O O . GLY A 1 93 ? -7.418 14.360 1.116 1.00 84.75 93 GLY A O 1
ATOM 723 N N . LEU A 1 94 ? -7.076 13.011 2.874 1.00 86.00 94 LEU A N 1
ATOM 724 C CA . LEU A 1 94 ? -5.632 12.891 2.659 1.00 86.00 94 LEU A CA 1
ATOM 725 C C . LEU A 1 94 ? -5.372 11.979 1.464 1.00 86.00 94 LEU A C 1
ATOM 727 O O . LEU A 1 94 ? -5.997 10.929 1.335 1.00 86.00 94 LEU A O 1
ATOM 731 N N . THR A 1 95 ? -4.435 12.366 0.601 1.00 90.31 95 THR A N 1
ATOM 732 C CA . THR A 1 95 ? -4.080 11.594 -0.593 1.00 90.31 95 THR A CA 1
ATOM 733 C C . THR A 1 95 ? -2.643 11.097 -0.507 1.00 90.31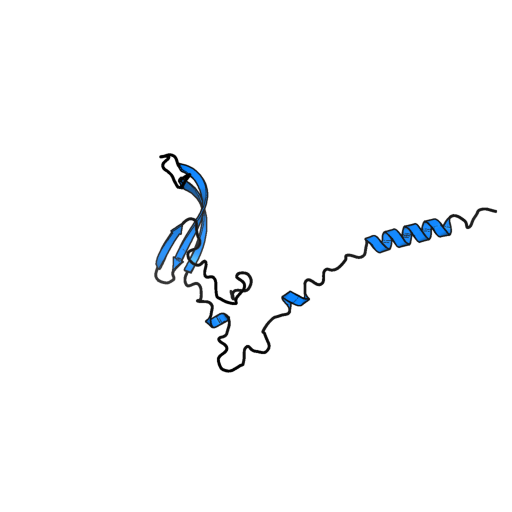 95 THR A C 1
ATOM 735 O O . THR A 1 95 ? -1.738 11.808 -0.072 1.00 90.31 95 THR A O 1
ATOM 738 N N . TYR A 1 96 ? -2.438 9.853 -0.923 1.00 88.19 96 TYR A N 1
ATOM 739 C CA . TYR A 1 96 ? -1.139 9.208 -1.055 1.00 88.19 96 TYR A CA 1
ATOM 740 C C . TYR A 1 96 ? -0.998 8.687 -2.482 1.00 88.19 96 TYR A C 1
ATOM 742 O O . TYR A 1 96 ? -1.928 8.094 -3.029 1.00 88.19 96 TYR A O 1
ATOM 750 N N . SER A 1 97 ? 0.163 8.911 -3.092 1.00 91.38 97 SER A N 1
ATOM 751 C CA . SER A 1 97 ? 0.533 8.315 -4.373 1.00 91.38 97 SER A CA 1
ATOM 752 C C . SER A 1 97 ? 1.940 7.750 -4.281 1.00 91.38 97 SER A C 1
ATOM 754 O O . SER A 1 97 ? 2.876 8.476 -3.950 1.00 91.38 97 SER A O 1
ATOM 756 N N . GLY A 1 98 ? 2.097 6.461 -4.560 1.00 88.38 98 GLY A N 1
ATOM 757 C CA . GLY A 1 98 ? 3.393 5.802 -4.455 1.00 88.38 98 GLY A CA 1
ATOM 758 C C . GLY A 1 98 ? 3.388 4.380 -4.992 1.00 88.38 98 GLY A C 1
ATOM 759 O O . GLY A 1 98 ? 2.357 3.843 -5.387 1.00 88.38 98 GLY A O 1
ATOM 760 N N . THR A 1 99 ? 4.567 3.765 -5.044 1.00 87.44 99 THR A N 1
ATOM 761 C CA . THR A 1 99 ? 4.735 2.399 -5.567 1.00 87.44 99 THR A CA 1
ATOM 762 C C . THR A 1 99 ? 4.421 1.305 -4.551 1.00 87.44 99 THR A C 1
ATOM 764 O O . THR A 1 99 ? 4.320 0.139 -4.929 1.00 87.44 99 THR A O 1
ATOM 767 N N . ASP A 1 100 ? 4.253 1.677 -3.285 1.00 83.69 100 ASP A N 1
ATOM 768 C CA . ASP A 1 100 ? 3.966 0.775 -2.175 1.00 83.69 100 ASP A CA 1
ATOM 769 C C . ASP A 1 100 ? 2.571 1.078 -1.619 1.00 83.69 100 ASP A C 1
ATOM 771 O O . ASP A 1 100 ? 2.116 2.217 -1.660 1.00 83.69 100 ASP A O 1
ATOM 775 N N . LEU A 1 101 ? 1.855 0.065 -1.123 1.00 80.25 101 LEU A N 1
ATOM 776 C CA . LEU A 1 101 ? 0.575 0.305 -0.451 1.00 80.25 101 LEU A CA 1
ATOM 777 C C . LEU A 1 101 ? 0.826 0.990 0.903 1.00 80.25 101 LEU A C 1
ATOM 779 O O . LEU A 1 101 ? 1.719 0.553 1.630 1.00 80.25 101 LEU A O 1
ATOM 783 N N . PRO A 1 102 ? 0.016 1.990 1.296 1.00 69.44 102 PRO A N 1
ATOM 784 C CA . PRO A 1 102 ? 0.189 2.671 2.578 1.00 69.44 102 PRO A CA 1
ATOM 785 C C . PRO A 1 102 ? -0.063 1.756 3.788 1.00 69.44 102 PRO A C 1
ATOM 787 O O . PRO A 1 102 ? 0.546 1.953 4.836 1.00 69.44 102 PRO A O 1
ATOM 790 N N . ASN A 1 103 ? -0.895 0.719 3.651 1.00 66.94 103 ASN A N 1
ATOM 791 C CA . ASN A 1 103 ? -1.081 -0.296 4.684 1.00 66.94 103 ASN A CA 1
ATOM 792 C C . ASN A 1 103 ? -0.514 -1.640 4.215 1.00 66.94 103 ASN A C 1
ATOM 794 O O . ASN A 1 103 ? -1.101 -2.366 3.411 1.00 66.94 103 ASN A O 1
ATOM 798 N N . THR A 1 104 ? 0.655 -1.953 4.758 1.00 62.44 104 THR A N 1
ATOM 799 C CA . THR A 1 104 ? 1.327 -3.255 4.687 1.00 62.44 104 THR A CA 1
ATOM 800 C C . THR A 1 104 ? 1.293 -3.955 6.046 1.00 62.44 104 THR A C 1
ATOM 802 O O . THR A 1 104 ? 2.204 -4.720 6.364 1.00 62.44 104 THR A O 1
ATOM 805 N N . HIS A 1 105 ? 0.294 -3.656 6.891 1.00 62.38 105 HIS A N 1
ATOM 806 C CA . HIS A 1 105 ? 0.315 -4.055 8.295 1.00 62.38 105 HIS A CA 1
ATOM 807 C C . HIS A 1 105 ? 0.455 -5.573 8.430 1.00 62.38 105 HIS A C 1
ATOM 809 O O . HIS A 1 105 ? -0.431 -6.355 8.087 1.00 62.38 105 HIS A O 1
ATOM 815 N N . TRP A 1 106 ? 1.598 -5.983 8.973 1.00 60.78 106 TRP A N 1
ATOM 816 C CA . TRP A 1 106 ? 1.784 -7.314 9.511 1.00 60.78 106 TRP A CA 1
ATOM 817 C C . TRP A 1 106 ? 1.149 -7.333 10.898 1.00 60.78 106 TRP A C 1
ATOM 819 O O . TRP A 1 106 ? 1.615 -6.639 11.802 1.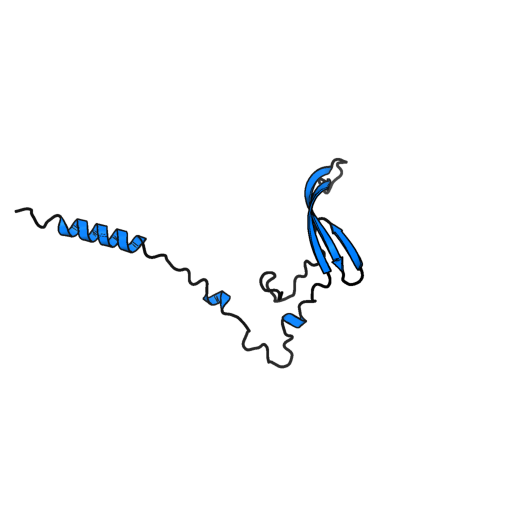00 60.78 106 TRP A O 1
ATOM 829 N N . VAL A 1 107 ? 0.065 -8.092 11.058 1.00 67.38 107 VAL A N 1
ATOM 830 C CA . VAL A 1 107 ? -0.591 -8.245 12.357 1.00 67.38 107 VAL A CA 1
ATOM 831 C C . VAL A 1 107 ? -0.041 -9.502 13.033 1.00 67.38 107 VAL A C 1
ATOM 833 O O . VAL A 1 107 ? -0.199 -10.597 12.486 1.00 67.38 107 VAL A O 1
ATOM 836 N N . PRO A 1 108 ? 0.624 -9.380 14.198 1.00 59.25 108 PRO A N 1
ATOM 837 C CA . PRO A 1 108 ? 1.238 -10.520 14.863 1.00 59.25 108 PRO A CA 1
ATOM 838 C C . PRO A 1 108 ? 0.227 -11.645 15.104 1.00 59.25 108 PRO A C 1
ATOM 840 O O . PRO A 1 108 ? -0.829 -11.440 15.702 1.00 59.25 108 PRO A O 1
ATOM 843 N N . GLY A 1 109 ? 0.558 -12.850 14.640 1.00 67.50 109 GLY A N 1
ATOM 844 C CA . GLY A 1 109 ? -0.300 -14.028 14.789 1.00 67.50 109 GLY A CA 1
ATOM 845 C C . GLY A 1 109 ? -1.436 -14.147 13.766 1.00 67.50 109 GLY A C 1
ATOM 846 O O . GLY A 1 109 ? -2.136 -15.157 13.794 1.00 67.50 109 GLY A O 1
ATOM 847 N N . LEU A 1 110 ? -1.592 -13.193 12.839 1.00 65.31 110 LEU A N 1
ATOM 848 C CA . LEU A 1 110 ? -2.504 -13.305 11.699 1.00 65.31 110 LEU A CA 1
ATOM 849 C C . LEU A 1 110 ? -1.725 -13.500 10.401 1.00 65.31 110 LEU A C 1
ATOM 851 O O . LEU A 1 110 ? -0.769 -12.789 10.099 1.00 65.31 110 LEU A O 1
ATOM 855 N N . ASN A 1 111 ? -2.152 -14.482 9.609 1.00 65.81 111 ASN A N 1
ATOM 856 C CA . ASN A 1 111 ? -1.639 -14.656 8.258 1.00 65.81 111 ASN A CA 1
ATOM 857 C C . ASN A 1 111 ? -2.130 -13.477 7.393 1.00 65.81 111 ASN A C 1
ATOM 859 O O . ASN A 1 111 ? -3.343 -13.261 7.352 1.00 65.81 111 ASN A O 1
ATOM 863 N N . PRO A 1 112 ? -1.256 -12.761 6.661 1.00 61.88 112 PRO A N 1
ATOM 864 C CA . PRO A 1 112 ? -1.659 -11.685 5.751 1.00 61.88 112 PRO A CA 1
ATOM 865 C C . PRO A 1 112 ? -2.753 -12.073 4.741 1.00 61.88 112 PRO A C 1
ATOM 867 O O . PRO A 1 112 ? -3.539 -11.226 4.329 1.00 61.88 112 PRO A O 1
ATOM 870 N N . HIS A 1 113 ? -2.857 -13.354 4.366 1.00 59.62 113 HIS A N 1
ATOM 871 C CA . HIS A 1 113 ? -3.923 -13.851 3.484 1.00 59.62 113 HIS A CA 1
ATOM 872 C C . HIS A 1 113 ? -5.291 -14.027 4.167 1.00 59.62 113 HIS A C 1
ATOM 874 O O . HIS A 1 113 ? -6.287 -14.234 3.478 1.00 59.62 113 HIS A O 1
ATOM 880 N N . HIS A 1 114 ? -5.344 -13.986 5.499 1.00 62.06 114 HIS A N 1
ATOM 881 C CA . HIS A 1 114 ? -6.541 -14.227 6.313 1.00 62.06 114 HIS A CA 1
ATOM 882 C C . HIS A 1 114 ? -6.979 -12.981 7.095 1.00 62.06 114 HIS A C 1
ATOM 884 O O . HIS A 1 114 ? -7.750 -13.097 8.046 1.00 62.06 114 HIS A O 1
ATOM 890 N N . LEU A 1 115 ? -6.482 -11.796 6.725 1.00 62.16 115 LEU A N 1
ATOM 891 C CA . LEU A 1 115 ? -6.967 -10.554 7.314 1.00 62.16 115 LEU A CA 1
ATOM 892 C C . LEU A 1 115 ? -8.473 -10.398 7.003 1.00 62.16 115 LEU A C 1
ATOM 894 O O . LEU A 1 115 ? -8.888 -10.687 5.873 1.00 62.16 115 LEU A O 1
ATOM 898 N N . PRO A 1 116 ? -9.299 -9.980 7.981 1.00 62.41 116 PRO A N 1
ATOM 899 C CA . PRO A 1 116 ? -10.701 -9.668 7.743 1.00 62.41 116 PRO A CA 1
ATOM 900 C C . PRO A 1 116 ? -10.813 -8.576 6.669 1.00 62.41 116 PRO A C 1
ATOM 902 O O . PRO A 1 116 ? -10.003 -7.649 6.642 1.00 62.41 116 PRO A O 1
ATOM 905 N N . LYS A 1 117 ? -11.792 -8.724 5.772 1.00 57.16 117 LYS A N 1
ATOM 906 C CA . LYS A 1 117 ? -12.106 -7.745 4.723 1.00 57.16 117 LYS A CA 1
ATOM 907 C C . LYS A 1 117 ? -13.015 -6.642 5.245 1.00 57.16 117 LYS A C 1
ATOM 909 O O . LYS A 1 117 ? -13.916 -6.974 6.048 1.00 57.16 117 LYS A O 1
#

pLDDT: mean 72.8, std 13.28, range [48.44, 94.94]

Solvent-accessible surface area (backbone atoms only — not comparable to full-atom values): 7840 Å² total; per-residue (Å²): 138,88,84,68,78,61,56,60,60,50,51,51,53,50,52,53,55,58,59,73,69,57,75,82,72,74,76,71,56,73,72,70,66,69,68,74,66,97,57,60,86,42,94,88,49,78,50,71,70,77,69,46,80,76,81,63,54,53,70,50,75,50,79,41,77,42,80,42,79,56,76,96,69,93,53,102,57,54,50,74,42,81,37,61,32,35,45,32,36,33,84,90,68,54,75,46,76,36,75,62,71,95,78,74,80,82,48,91,96,53,58,84,92,70,59,82,130

Nearest PDB structures (foldseek):
  8f2u-assembly1_F  TM=3.585E-01  e=4.403E+00  Homo sapiens
  8hdt-assembly1_F  TM=1.345E-01  e=2.848E+00  uncultured cyanophage

Secondary structure (DSSP, 8-state):
--SSTTHHHHHHHHHHHHHHTS-----THHHHT--S-TTTTSTTPPPHHHHSPPP-EEEEEEEEEEEEE--SS--S-EEEEEEEEEEEEETT--EEEESS-S-----TTS-GGG---

Mean predicted aligned error: 17.54 Å

Organism: NCBI:txid1509405

Radius of gyration: 28.55 Å; Cα contacts (8 Å, |Δi|>4): 99; chains: 1; bounding box: 42×87×58 Å

Sequence (117 aa):
MIKTAWILPLLMLLAVVLATLAPARAQDGAFAQRGQTAFHDLPGVVPDQDRVQRQDYTCSSSIENVYRGRGGYDILYGDVAPRRVYHCQTESGLTYSGTDLPNTHWVPGLNPHHLPK

Foldseek 3Di:
DDDCPVVVVVVVVVVVVVVVPDPPPDPPPVVVPPPDDPCCPPPPRDDLLRLDDPPQKDKDKDWDFDWDDDDDDDDPDTGTDTAIWIWMAGPVGDIDIDRDDPDPDDRPPDDPVPRDD